Protein AF-A0A9N8RZZ1-F1 (afdb_monomer_lite)

Foldseek 3Di:
DDDDDDDDDCCVVVVVVVVVVVVVPDDAFDKDFFAADPVRHGDKDWDQWPVGIDIDTDHRWMWTQDPVRDTDIDRDDPCVCCVVCVVVVVPDDDDDDDDDDDDDD

Secondary structure (DSSP, 8-state):
--------GGGTTHHHHHHHHHHT--PPPEEEE-PPPTTS----EEEEETTEEEEE-STTEEEEE-TTSPEEEEE--HHHHHHHHHHHHHTPPPPP---------

pLDDT: mean 80.58, std 17.15, range [16.81, 94.81]

Structure (mmCIF, N/CA/C/O backbone):
data_AF-A0A9N8RZZ1-F1
#
_entry.id   AF-A0A9N8RZZ1-F1
#
loop_
_atom_site.group_PDB
_atom_site.id
_atom_site.type_symbol
_atom_site.label_atom_id
_atom_site.label_alt_id
_atom_site.label_comp_id
_atom_site.label_asym_id
_atom_site.label_entity_id
_atom_site.label_seq_id
_atom_site.pdbx_PDB_ins_code
_atom_site.Cartn_x
_atom_site.Cartn_y
_atom_site.Cartn_z
_atom_site.occupancy
_atom_site.B_iso_or_equiv
_atom_site.auth_seq_id
_atom_site.auth_comp_id
_atom_site.auth_asym_id
_atom_site.auth_atom_id
_atom_site.pdbx_PDB_model_num
ATOM 1 N N . MET A 1 1 ? 8.387 14.611 23.010 1.00 49.25 1 MET A N 1
ATOM 2 C CA . MET A 1 1 ? 9.005 15.816 23.620 1.00 49.25 1 MET A CA 1
ATOM 3 C C . MET A 1 1 ? 7.933 16.914 23.701 1.00 49.25 1 MET A C 1
ATOM 5 O O . MET A 1 1 ? 6.767 16.555 23.763 1.00 49.25 1 MET A O 1
ATOM 9 N N . LYS A 1 2 ? 8.321 18.201 23.700 1.00 32.97 2 LYS A N 1
ATOM 10 C CA . LYS A 1 2 ? 7.502 19.435 23.531 1.00 32.97 2 LYS A CA 1
ATOM 11 C C . LYS A 1 2 ? 6.658 19.398 22.220 1.00 32.97 2 LYS A C 1
ATOM 13 O O . LYS A 1 2 ? 6.902 18.498 21.422 1.00 32.97 2 LYS A O 1
ATOM 18 N N . ALA A 1 3 ? 5.728 20.309 21.870 1.00 16.81 3 ALA A N 1
ATOM 19 C CA . ALA A 1 3 ? 5.328 21.663 22.349 1.00 16.81 3 ALA A CA 1
ATOM 20 C C . ALA A 1 3 ? 3.759 21.820 22.309 1.00 16.81 3 ALA A C 1
ATOM 22 O O . ALA A 1 3 ? 3.117 20.808 22.553 1.00 16.81 3 ALA A O 1
ATOM 23 N N . ALA A 1 4 ? 3.012 22.928 22.077 1.00 18.61 4 ALA A N 1
ATOM 24 C CA . ALA A 1 4 ? 3.216 24.341 21.656 1.00 18.61 4 ALA A CA 1
ATOM 25 C C . ALA A 1 4 ? 1.991 25.251 22.038 1.00 18.61 4 ALA A C 1
ATOM 27 O O . ALA A 1 4 ? 1.050 24.770 22.661 1.00 18.61 4 ALA A O 1
ATOM 28 N N . ILE A 1 5 ? 1.964 26.547 21.647 1.00 29.06 5 ILE A N 1
ATOM 29 C CA . ILE A 1 5 ? 0.779 27.461 21.696 1.00 29.06 5 ILE A CA 1
ATOM 30 C C . ILE A 1 5 ? 0.832 28.528 20.557 1.00 29.06 5 ILE A C 1
ATOM 32 O O . ILE A 1 5 ? 1.822 28.598 19.839 1.00 29.06 5 ILE A O 1
ATOM 36 N N . ARG A 1 6 ? -0.172 29.434 20.531 1.00 48.12 6 ARG A N 1
ATOM 37 C CA . ARG A 1 6 ? -0.351 30.756 19.855 1.00 48.12 6 ARG A CA 1
ATOM 38 C C . ARG A 1 6 ? -1.264 30.835 18.612 1.00 48.12 6 ARG A C 1
ATOM 40 O O . ARG A 1 6 ? -0.982 30.176 17.630 1.00 48.12 6 ARG A O 1
ATOM 47 N N . ARG A 1 7 ? -2.267 31.749 18.544 1.00 49.84 7 ARG A N 1
ATOM 48 C CA . ARG A 1 7 ? -3.105 32.481 19.562 1.00 49.84 7 ARG A CA 1
ATOM 49 C C . ARG A 1 7 ? -3.964 33.592 18.903 1.00 49.84 7 ARG A C 1
ATOM 51 O O . ARG A 1 7 ? -3.408 34.351 18.123 1.00 49.84 7 ARG A O 1
ATOM 58 N N . HIS A 1 8 ? -5.172 33.812 19.452 1.00 56.41 8 HIS A N 1
ATOM 59 C CA . HIS A 1 8 ? -6.031 35.029 19.474 1.00 56.41 8 HIS A CA 1
ATOM 60 C C . HIS A 1 8 ? -6.495 35.705 18.154 1.00 56.41 8 HIS A C 1
ATOM 62 O O . HIS A 1 8 ? -5.710 35.997 17.261 1.00 56.41 8 HIS A O 1
ATOM 68 N N . GLY A 1 9 ? -7.768 36.134 18.110 1.00 46.28 9 GLY A N 1
ATOM 69 C CA . GLY A 1 9 ? -8.287 37.169 17.189 1.00 46.28 9 GLY A CA 1
ATOM 70 C C . GLY A 1 9 ? -8.222 36.818 15.695 1.00 46.28 9 GLY A C 1
ATOM 71 O O . GLY A 1 9 ? -8.807 35.829 15.256 1.00 46.28 9 GLY A O 1
ATOM 72 N N . LEU A 1 10 ? -7.461 37.595 14.916 1.00 38.94 10 LEU A N 1
ATOM 73 C CA . LEU A 1 10 ? -7.089 37.300 13.520 1.00 38.94 10 LEU A CA 1
ATOM 74 C C . LEU A 1 10 ? -6.170 36.058 13.396 1.00 38.94 10 LEU A C 1
ATOM 76 O O . LEU A 1 10 ? -5.767 35.687 12.309 1.00 38.94 10 LEU A O 1
ATOM 80 N N . ALA A 1 11 ? -5.892 35.373 14.505 1.00 56.03 11 ALA A N 1
ATOM 81 C CA . ALA A 1 11 ? -5.425 33.995 14.609 1.00 56.03 11 ALA A CA 1
ATOM 82 C C . ALA A 1 11 ? -6.240 33.249 15.701 1.00 56.03 11 ALA A C 1
ATOM 84 O O . ALA A 1 11 ? -5.710 32.621 16.616 1.00 56.03 11 ALA A O 1
ATOM 85 N N . SER A 1 12 ? -7.571 33.363 15.609 1.00 56.84 12 SER A N 1
ATOM 86 C CA . SER A 1 12 ? -8.598 32.531 16.269 1.00 56.84 12 SER A CA 1
ATOM 87 C C . SER A 1 12 ? -9.868 32.415 15.418 1.00 56.84 12 SER A C 1
ATOM 89 O O . SER A 1 12 ? -10.539 31.400 15.499 1.00 56.84 12 SER A O 1
ATOM 91 N N . GLY A 1 13 ? -10.150 33.400 14.555 1.00 56.94 13 GLY A N 1
ATOM 92 C CA . GLY A 1 13 ? -10.910 33.214 13.314 1.00 56.94 13 GLY A CA 1
ATOM 93 C C . GLY A 1 13 ? -9.990 32.666 12.222 1.00 56.94 13 GLY A C 1
ATOM 94 O O . GLY A 1 13 ? -10.195 31.554 11.749 1.00 56.94 13 GLY A O 1
ATOM 95 N N . ALA A 1 14 ? -8.857 33.328 11.948 1.00 60.59 14 ALA A N 1
ATOM 96 C CA . ALA A 1 14 ? -7.816 32.728 11.103 1.00 60.59 14 ALA A CA 1
ATOM 97 C C . ALA A 1 14 ? -6.974 31.650 11.818 1.00 60.59 14 ALA A C 1
ATOM 99 O O . ALA A 1 14 ? -6.140 31.021 11.182 1.00 60.59 14 ALA A O 1
ATOM 100 N N . ALA A 1 15 ? -7.235 31.358 13.103 1.00 64.19 15 ALA A N 1
ATOM 101 C CA . ALA A 1 15 ? -6.883 30.062 13.699 1.00 64.19 15 ALA A CA 1
ATOM 102 C C . ALA A 1 15 ? -8.078 29.153 13.996 1.00 64.19 15 ALA A C 1
ATOM 104 O O . ALA A 1 15 ? -7.856 28.045 14.452 1.00 64.19 15 ALA A O 1
ATOM 105 N N . PHE A 1 16 ? -9.306 29.531 13.634 1.00 72.31 16 PHE A N 1
ATOM 106 C CA . PHE A 1 16 ? -10.287 28.522 13.245 1.00 72.31 16 PHE A CA 1
ATOM 107 C C . PHE A 1 16 ? -9.868 27.983 11.875 1.00 72.31 16 PHE A C 1
ATOM 109 O O . PHE A 1 16 ? -9.682 26.785 11.729 1.00 72.31 16 PHE A O 1
ATOM 116 N N . ALA A 1 17 ? -9.530 28.876 10.932 1.00 73.94 17 ALA A N 1
ATOM 117 C CA . ALA A 1 17 ? -8.872 28.510 9.680 1.00 73.94 17 ALA A CA 1
ATOM 118 C C . ALA A 1 17 ? -7.561 27.739 9.919 1.00 73.94 17 ALA A C 1
ATOM 120 O O . ALA A 1 17 ? -7.425 26.646 9.393 1.00 73.94 17 ALA A O 1
ATOM 121 N N . ALA A 1 18 ? -6.622 28.220 10.748 1.00 73.75 18 ALA A N 1
ATOM 122 C CA . ALA A 1 18 ? -5.403 27.451 11.035 1.00 73.75 18 ALA A CA 1
ATOM 123 C C . ALA A 1 18 ? -5.670 26.131 11.784 1.00 73.75 18 ALA A C 1
ATOM 125 O O . ALA A 1 18 ? -4.988 25.161 11.486 1.00 73.75 18 ALA A O 1
ATOM 126 N N . LEU A 1 19 ? -6.659 26.028 12.685 1.00 70.94 19 LEU A N 1
ATOM 127 C CA . LEU A 1 19 ? -7.051 24.729 13.261 1.00 70.94 19 LEU A CA 1
ATOM 128 C C . LEU A 1 19 ? -7.647 23.788 12.201 1.00 70.94 19 LEU A C 1
ATOM 130 O O . LEU A 1 19 ? -7.353 22.599 12.232 1.00 70.94 19 LEU A O 1
ATOM 134 N N . VAL A 1 20 ? -8.409 24.306 11.234 1.00 73.75 20 VAL A N 1
ATOM 135 C CA . VAL A 1 20 ? -8.926 23.547 10.080 1.00 73.75 20 VAL A CA 1
ATOM 136 C C . VAL A 1 20 ? -7.791 23.120 9.136 1.00 73.75 20 VAL A C 1
ATOM 138 O O . VAL A 1 20 ? -7.753 21.966 8.721 1.00 73.75 20 VAL A O 1
ATOM 141 N N . PHE A 1 21 ? -6.813 23.989 8.861 1.00 71.44 21 PHE A N 1
ATOM 142 C CA . PHE A 1 21 ? -5.608 23.638 8.101 1.00 71.44 21 PHE A CA 1
ATOM 143 C C . PHE A 1 21 ? -4.734 22.611 8.844 1.00 71.44 21 PHE A C 1
ATOM 145 O O . PHE A 1 21 ? -4.216 21.696 8.210 1.00 71.44 21 PHE A O 1
ATOM 152 N N . LEU A 1 22 ? -4.617 22.692 10.177 1.00 66.75 22 LEU A N 1
ATOM 153 C CA . LEU A 1 22 ? -3.938 21.676 10.996 1.00 66.75 22 LEU A CA 1
ATOM 154 C C . LEU A 1 22 ? -4.711 20.346 11.033 1.00 66.75 22 LEU A C 1
ATOM 156 O O . LEU A 1 22 ? -4.091 19.284 11.008 1.00 66.75 22 LEU A O 1
ATOM 160 N N . ALA A 1 23 ? -6.047 20.381 11.036 1.00 66.56 23 ALA A N 1
ATOM 161 C CA . ALA A 1 23 ? -6.894 19.189 10.939 1.00 66.56 23 ALA A CA 1
ATOM 162 C C . ALA A 1 23 ? -6.776 18.473 9.577 1.00 66.56 23 ALA A C 1
ATOM 164 O O . ALA A 1 23 ? -7.123 17.296 9.473 1.00 66.56 23 ALA A O 1
ATOM 165 N N . GLY A 1 24 ? -6.229 19.144 8.555 1.00 65.25 24 GLY A N 1
ATOM 166 C CA . GLY A 1 24 ? -5.892 18.548 7.260 1.00 65.25 24 GLY A CA 1
ATOM 167 C C . GLY A 1 24 ? -4.820 17.452 7.328 1.00 65.25 24 GLY A C 1
ATOM 168 O O . GLY A 1 24 ? -4.781 16.596 6.446 1.00 65.25 24 GLY A O 1
ATOM 169 N N . CYS A 1 25 ? -4.000 17.400 8.387 1.00 67.56 25 CYS A N 1
ATOM 170 C CA . CYS A 1 25 ? -2.986 16.356 8.605 1.00 67.56 25 CYS A CA 1
ATOM 171 C C . CYS A 1 25 ? -3.583 15.017 9.086 1.00 67.56 25 CYS A C 1
ATOM 173 O O . CYS A 1 25 ? -3.129 14.407 10.055 1.00 67.56 25 CYS A O 1
ATOM 175 N N . SER A 1 26 ? -4.606 14.537 8.383 1.00 66.88 26 SER A N 1
ATOM 176 C CA . SER A 1 26 ? -5.124 13.180 8.503 1.00 66.88 26 SER A CA 1
ATOM 177 C C . SER A 1 26 ? -4.361 12.258 7.552 1.00 66.88 26 SER A C 1
ATOM 179 O O . SER A 1 26 ? -4.755 12.126 6.393 1.00 66.88 26 SER A O 1
ATOM 181 N N . THR A 1 27 ? -3.336 11.557 8.046 1.00 71.56 27 THR A N 1
ATOM 182 C CA . THR A 1 27 ? -2.753 10.414 7.321 1.00 71.56 27 THR A CA 1
ATOM 183 C C . THR A 1 27 ? -3.881 9.458 6.900 1.00 71.56 27 THR A C 1
ATOM 185 O O . THR A 1 27 ? -4.707 9.104 7.754 1.00 71.56 27 THR A O 1
ATOM 188 N N . PRO A 1 28 ? -3.983 9.073 5.614 1.00 73.56 28 PRO A N 1
ATOM 189 C CA . PRO A 1 28 ? -4.904 8.025 5.183 1.00 73.56 28 PRO A CA 1
ATOM 190 C C . PRO A 1 28 ? -4.630 6.704 5.925 1.00 73.56 28 PRO A C 1
ATOM 192 O O . PRO A 1 28 ? -3.508 6.504 6.388 1.00 73.56 28 PRO A O 1
ATOM 195 N N . PRO A 1 29 ? -5.618 5.801 6.056 1.00 81.56 29 PRO A N 1
ATOM 196 C CA . PRO A 1 29 ? -5.333 4.419 6.439 1.00 81.56 29 PRO A CA 1
ATOM 197 C C . PRO A 1 29 ? -4.444 3.757 5.375 1.00 81.56 29 PRO A C 1
ATOM 199 O O . PRO A 1 29 ? -4.615 4.018 4.179 1.00 81.56 29 PRO A O 1
ATOM 202 N N . ASP A 1 30 ? -3.515 2.899 5.795 1.00 88.31 30 ASP A N 1
ATOM 203 C CA . ASP A 1 30 ? -2.657 2.175 4.856 1.00 88.31 30 ASP A CA 1
ATOM 204 C C . ASP A 1 30 ? -3.476 1.094 4.145 1.00 88.31 30 ASP A C 1
ATOM 206 O O . ASP A 1 30 ? -4.122 0.270 4.793 1.00 88.31 30 ASP A O 1
ATOM 210 N N . ARG A 1 31 ? -3.436 1.072 2.808 1.00 90.94 31 ARG A N 1
ATOM 211 C CA . ARG A 1 31 ? -4.087 0.041 1.988 1.00 90.94 31 ARG A CA 1
ATOM 212 C C . ARG A 1 31 ? -3.050 -0.770 1.223 1.00 90.94 31 ARG A C 1
ATOM 214 O O . ARG A 1 31 ? -2.328 -0.233 0.385 1.00 90.94 31 ARG A O 1
ATOM 221 N N . ILE A 1 32 ? -3.026 -2.075 1.471 1.00 93.38 32 ILE A N 1
ATOM 222 C CA . ILE A 1 32 ? -2.127 -3.038 0.836 1.00 93.38 32 ILE A CA 1
ATOM 223 C C . ILE A 1 32 ? -2.963 -3.951 -0.063 1.00 93.38 32 ILE A C 1
ATOM 225 O O . ILE A 1 32 ? -3.840 -4.648 0.434 1.00 93.38 32 ILE A O 1
ATOM 229 N N . ILE A 1 33 ? -2.689 -3.978 -1.371 1.00 94.12 33 ILE A N 1
ATOM 230 C CA . ILE A 1 33 ? -3.400 -4.822 -2.349 1.00 94.12 33 ILE A CA 1
ATOM 231 C C . ILE A 1 33 ? -2.419 -5.839 -2.937 1.00 94.12 33 ILE A C 1
ATOM 233 O O . ILE A 1 33 ? -1.414 -5.453 -3.538 1.00 94.12 33 ILE A O 1
ATOM 237 N N . LEU A 1 34 ? -2.707 -7.137 -2.800 1.00 94.69 34 LEU A N 1
ATOM 238 C CA . LEU A 1 34 ? -1.859 -8.191 -3.361 1.00 94.69 34 LEU A CA 1
ATOM 239 C C . LEU A 1 34 ? -2.160 -8.406 -4.850 1.00 94.69 34 LEU A C 1
ATOM 241 O O . LEU A 1 34 ? -3.112 -9.089 -5.225 1.00 94.69 34 LEU A O 1
ATOM 245 N N . LEU A 1 35 ? -1.321 -7.837 -5.711 1.00 93.56 35 LEU A N 1
ATOM 246 C CA . LEU A 1 35 ? -1.375 -8.061 -7.156 1.00 93.56 35 LEU A CA 1
ATOM 247 C C 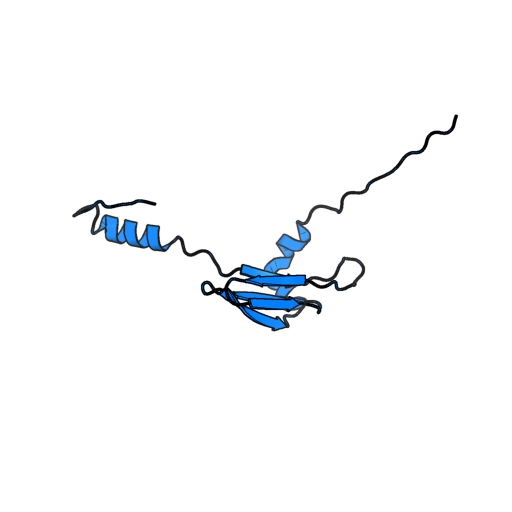. LEU A 1 35 ? -0.622 -9.348 -7.542 1.00 93.56 35 LEU A C 1
ATOM 249 O O . LEU A 1 35 ? 0.404 -9.644 -6.924 1.00 93.56 35 LEU A O 1
ATOM 253 N N . PRO A 1 36 ? -1.070 -10.088 -8.573 1.00 91.56 36 PRO A N 1
ATOM 254 C CA . PRO A 1 36 ? -0.253 -11.135 -9.178 1.00 91.56 36 PRO A CA 1
ATOM 255 C C . PRO A 1 36 ? 0.997 -10.550 -9.864 1.00 91.56 36 PRO A C 1
ATOM 257 O O . PRO A 1 36 ? 1.044 -9.362 -10.212 1.00 91.56 36 PRO A O 1
ATOM 260 N N . ASP A 1 37 ? 2.011 -11.390 -10.083 1.00 87.00 37 ASP A N 1
ATOM 261 C CA . ASP A 1 37 ? 3.124 -11.063 -10.979 1.00 87.00 37 ASP A CA 1
ATOM 262 C C . ASP A 1 37 ? 2.657 -11.048 -12.463 1.00 87.00 37 ASP A C 1
ATOM 264 O O . ASP A 1 37 ? 1.560 -11.525 -12.771 1.00 87.00 37 ASP A O 1
ATOM 268 N N . PRO A 1 38 ? 3.431 -10.474 -13.409 1.00 80.25 38 PRO A N 1
ATOM 269 C CA . PRO A 1 38 ? 3.108 -10.518 -14.843 1.00 80.25 38 PRO A CA 1
ATOM 270 C C . PRO A 1 38 ? 2.955 -11.938 -15.405 1.00 80.25 38 PRO A C 1
ATOM 272 O O . PRO A 1 38 ? 2.358 -12.128 -16.460 1.00 80.25 38 PRO A O 1
ATOM 275 N N . GLU A 1 39 ? 3.492 -12.928 -14.696 1.00 84.38 39 GLU A N 1
ATOM 276 C CA . GLU A 1 39 ? 3.434 -14.347 -15.013 1.00 84.38 39 GLU A CA 1
ATOM 277 C C . GLU A 1 39 ? 2.199 -15.047 -14.378 1.00 84.38 39 GLU A C 1
ATOM 279 O O . GLU A 1 39 ? 2.074 -16.270 -14.456 1.00 84.38 39 GLU A O 1
ATOM 284 N N . GLY A 1 40 ? 1.285 -14.285 -13.756 1.00 83.12 40 GLY A N 1
ATOM 285 C CA . GLY A 1 40 ? 0.015 -14.738 -13.172 1.00 83.12 40 GLY A CA 1
ATOM 286 C C . GLY A 1 40 ? 0.099 -15.346 -11.765 1.00 83.12 40 GLY A C 1
ATOM 287 O O . GLY A 1 40 ? -0.924 -15.760 -11.215 1.00 83.12 40 GLY A O 1
ATOM 288 N N . LYS A 1 41 ? 1.288 -15.411 -11.160 1.00 89.69 41 LYS A N 1
ATOM 289 C CA . LYS A 1 41 ? 1.527 -16.061 -9.863 1.00 89.69 41 LYS A CA 1
ATOM 290 C C . LYS A 1 41 ? 1.205 -15.118 -8.709 1.00 89.69 41 LYS A C 1
ATOM 292 O O . LYS A 1 41 ? 1.385 -13.905 -8.798 1.00 89.69 41 LYS A O 1
ATOM 297 N N . VAL A 1 42 ? 0.777 -15.693 -7.589 1.00 91.81 42 VAL A N 1
ATOM 298 C CA . VAL A 1 42 ? 0.398 -14.963 -6.374 1.00 91.81 42 VAL A CA 1
ATOM 299 C C . VAL A 1 42 ? 1.385 -15.304 -5.264 1.00 91.81 42 VAL A C 1
ATOM 301 O O . VAL A 1 42 ? 1.613 -16.475 -4.973 1.00 91.81 42 VAL A O 1
ATOM 304 N N . GLY A 1 43 ? 1.993 -14.278 -4.667 1.00 90.56 43 GLY A N 1
ATOM 305 C CA . GLY A 1 43 ? 2.867 -14.432 -3.502 1.00 90.56 43 GLY A CA 1
ATOM 306 C C . GLY A 1 43 ? 2.094 -14.486 -2.180 1.00 90.56 43 GLY A C 1
ATOM 307 O O . GLY A 1 43 ? 0.873 -14.611 -2.150 1.00 90.56 43 GLY A O 1
ATOM 308 N N . LYS A 1 44 ? 2.813 -14.316 -1.069 1.00 93.12 44 LYS A N 1
ATOM 309 C CA . LYS A 1 44 ? 2.229 -14.042 0.249 1.00 93.12 44 LYS A CA 1
ATOM 310 C C . LYS A 1 44 ? 2.804 -12.736 0.792 1.00 93.12 44 LYS A C 1
ATOM 312 O O . LYS A 1 44 ? 4.015 -12.533 0.755 1.00 93.12 44 LYS A O 1
ATOM 317 N N . VAL A 1 45 ? 1.936 -11.891 1.335 1.00 93.00 45 VAL A N 1
ATOM 318 C CA . VAL A 1 45 ? 2.278 -10.690 2.105 1.00 93.00 45 VAL A CA 1
ATOM 319 C C . VAL A 1 45 ? 1.830 -10.905 3.547 1.00 93.00 45 VAL A C 1
ATOM 321 O O . VAL A 1 45 ? 0.763 -11.464 3.801 1.00 93.00 45 VAL A O 1
ATOM 324 N N . ILE A 1 46 ? 2.649 -10.465 4.496 1.00 93.81 46 ILE A N 1
ATOM 325 C CA . ILE A 1 46 ? 2.298 -10.408 5.914 1.00 93.81 46 ILE A CA 1
ATOM 326 C C . ILE A 1 46 ? 2.233 -8.931 6.293 1.00 93.81 46 ILE A C 1
ATOM 328 O O . ILE A 1 46 ? 3.199 -8.197 6.093 1.00 93.81 46 ILE A O 1
ATOM 332 N N . VAL A 1 47 ? 1.080 -8.492 6.791 1.00 92.75 47 VAL A N 1
ATOM 333 C CA . VAL A 1 47 ? 0.854 -7.125 7.263 1.00 92.75 47 VAL A CA 1
ATOM 334 C C . VAL A 1 47 ? 0.907 -7.156 8.784 1.00 92.75 47 VAL A C 1
ATOM 336 O O . VAL A 1 47 ? 0.025 -7.727 9.422 1.00 92.75 47 VAL A O 1
ATOM 339 N N . HIS A 1 48 ? 1.945 -6.558 9.363 1.00 92.69 48 HIS A N 1
ATOM 340 C CA . HIS A 1 48 ? 2.053 -6.350 10.806 1.00 92.69 48 HIS A CA 1
ATOM 341 C C . HIS A 1 48 ? 1.539 -4.951 11.166 1.00 92.69 48 HIS A C 1
ATOM 343 O O . HIS A 1 48 ? 1.730 -3.996 10.414 1.00 92.69 48 HIS A O 1
ATOM 349 N N . SER A 1 49 ? 0.904 -4.824 12.327 1.00 89.06 49 SER A N 1
ATOM 350 C CA . SER A 1 49 ? 0.296 -3.585 12.821 1.00 89.06 49 SER A CA 1
ATOM 351 C C . SER A 1 49 ? 0.463 -3.454 14.337 1.00 89.06 49 SER A C 1
ATOM 353 O O . SER A 1 49 ? 0.906 -4.386 15.007 1.00 89.06 49 SER A O 1
ATOM 355 N N . ALA A 1 50 ? 0.036 -2.322 14.904 1.00 85.19 50 ALA A N 1
ATOM 356 C CA . ALA A 1 50 ? 0.029 -2.120 16.353 1.00 85.19 50 ALA A CA 1
ATOM 357 C C . ALA A 1 50 ? -0.941 -3.046 17.125 1.00 85.19 50 ALA A C 1
ATOM 359 O O . ALA A 1 50 ? -0.781 -3.186 18.335 1.00 85.19 50 ALA A O 1
ATOM 360 N N . THR A 1 51 ? -1.930 -3.676 16.469 1.00 83.75 51 THR A N 1
ATOM 361 C CA . THR A 1 51 ? -2.910 -4.562 17.137 1.00 83.75 51 THR A CA 1
ATOM 362 C C . THR A 1 51 ? -2.741 -6.044 16.805 1.00 83.75 51 THR A C 1
ATOM 364 O O . THR A 1 51 ? -3.421 -6.873 17.403 1.00 83.75 51 THR A O 1
ATOM 367 N N . GLY A 1 52 ? -1.891 -6.397 15.837 1.00 87.50 52 GLY A N 1
ATOM 368 C CA . GLY A 1 52 ? -1.703 -7.782 15.403 1.00 87.50 52 GLY A CA 1
ATOM 369 C C . GLY A 1 52 ? -1.153 -7.933 13.985 1.00 87.50 52 GLY A C 1
ATOM 370 O O . GLY A 1 52 ? -0.659 -6.984 13.374 1.00 87.50 52 GLY A O 1
ATOM 371 N N . GLU A 1 53 ? -1.253 -9.148 13.460 1.00 92.00 53 GLU A N 1
ATOM 372 C CA . GLU A 1 53 ? -0.732 -9.556 12.155 1.00 92.00 53 GLU A CA 1
ATOM 373 C C . GLU A 1 53 ? -1.855 -10.138 11.287 1.00 92.00 53 GLU A C 1
ATOM 375 O O . GLU A 1 53 ? -2.725 -10.851 11.788 1.00 92.00 53 GLU A O 1
ATOM 380 N N . GLN A 1 54 ? -1.821 -9.869 9.981 1.00 92.00 54 GLN A N 1
ATOM 381 C CA . GLN A 1 54 ? -2.722 -10.474 9.002 1.00 92.00 54 GLN A CA 1
ATOM 382 C C . GLN A 1 54 ? -1.943 -10.966 7.775 1.00 92.00 54 GLN A C 1
ATOM 384 O O . GLN A 1 54 ? -1.144 -10.239 7.186 1.00 92.00 54 GLN A O 1
ATOM 389 N N . THR A 1 55 ? -2.203 -12.204 7.351 1.00 94.00 55 THR A N 1
ATOM 390 C CA . THR A 1 55 ? -1.637 -12.779 6.120 1.00 94.00 55 THR A CA 1
ATOM 391 C C . THR A 1 55 ? -2.564 -12.505 4.938 1.00 94.00 55 THR A C 1
ATOM 393 O O . THR A 1 55 ? -3.764 -12.778 5.014 1.00 94.00 55 THR A O 1
A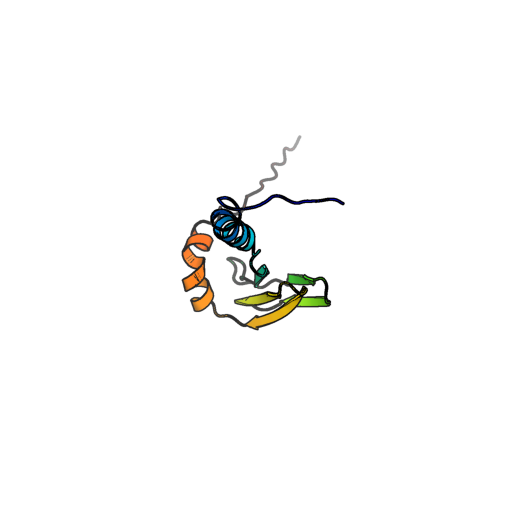TOM 396 N N . ILE A 1 56 ? -2.010 -12.052 3.812 1.00 93.88 56 ILE A N 1
ATOM 397 C CA . ILE A 1 56 ? -2.691 -11.977 2.515 1.00 93.88 56 ILE A CA 1
ATOM 398 C C . ILE A 1 56 ? -1.951 -12.834 1.482 1.00 93.88 56 ILE A C 1
ATOM 400 O O . ILE A 1 56 ? -0.732 -12.798 1.361 1.00 93.88 56 ILE A O 1
ATOM 404 N N . ASP A 1 57 ? -2.729 -13.649 0.782 1.00 93.38 57 ASP A N 1
ATOM 405 C CA . ASP A 1 57 ? -2.318 -14.894 0.126 1.00 93.38 57 ASP A CA 1
ATOM 406 C C . ASP A 1 57 ? -3.109 -15.171 -1.172 1.00 93.38 57 ASP A C 1
ATOM 408 O O . ASP A 1 57 ? -3.017 -16.249 -1.752 1.00 93.38 57 ASP A O 1
ATOM 412 N N . LYS A 1 58 ? -3.933 -14.211 -1.614 1.00 92.12 58 LYS A N 1
ATOM 413 C CA . LYS A 1 58 ? -4.845 -14.328 -2.763 1.00 92.12 58 LYS A CA 1
ATOM 414 C C . LYS A 1 58 ? -4.743 -13.092 -3.655 1.00 92.12 58 LYS A C 1
ATOM 416 O O . LYS A 1 58 ? -4.585 -11.983 -3.149 1.00 92.12 58 LYS A O 1
ATOM 421 N N . ALA A 1 59 ? -4.867 -13.279 -4.970 1.00 91.94 59 ALA A N 1
ATOM 422 C CA . ALA A 1 59 ? -4.881 -12.172 -5.924 1.00 91.94 59 ALA A CA 1
ATOM 423 C C . ALA A 1 59 ? -6.026 -11.196 -5.615 1.00 91.94 59 ALA A C 1
ATOM 425 O O . ALA A 1 59 ? -7.144 -11.619 -5.321 1.00 91.94 59 ALA A O 1
ATOM 426 N N . TYR A 1 60 ? -5.731 -9.900 -5.701 1.00 93.38 60 TYR A N 1
ATOM 427 C CA . TYR A 1 60 ? -6.647 -8.781 -5.451 1.00 93.38 60 TYR A CA 1
ATOM 428 C C . TYR A 1 60 ? -7.259 -8.747 -4.042 1.00 93.38 60 TYR A C 1
ATOM 430 O O . TYR A 1 60 ? -8.178 -7.972 -3.794 1.00 93.38 60 TYR A O 1
ATOM 438 N N . ALA A 1 61 ? -6.738 -9.532 -3.093 1.00 93.50 61 ALA A N 1
ATOM 439 C CA . ALA A 1 61 ? -7.077 -9.364 -1.688 1.00 93.50 61 ALA A CA 1
ATOM 440 C C . ALA A 1 61 ? -6.383 -8.121 -1.107 1.00 93.50 61 ALA A C 1
ATOM 442 O O . ALA A 1 61 ? -5.229 -7.819 -1.429 1.00 93.50 61 ALA A O 1
ATOM 443 N N . GLU A 1 62 ? -7.116 -7.407 -0.259 1.00 92.38 62 GLU A N 1
ATOM 444 C CA . GLU A 1 62 ? -6.766 -6.100 0.289 1.00 92.38 62 GLU A CA 1
ATOM 445 C C . GLU A 1 62 ? -6.683 -6.171 1.821 1.00 92.38 62 GLU A C 1
ATOM 447 O O . GLU A 1 62 ? -7.513 -6.821 2.460 1.00 92.38 62 GLU A O 1
ATOM 452 N N . ALA A 1 63 ? -5.688 -5.504 2.407 1.00 93.62 63 ALA A N 1
ATOM 453 C CA . ALA A 1 63 ? -5.649 -5.152 3.823 1.00 93.62 63 ALA A CA 1
ATOM 454 C C . ALA A 1 63 ? -5.804 -3.638 3.948 1.00 93.62 63 ALA A C 1
ATOM 456 O O . ALA A 1 63 ? -4.965 -2.898 3.431 1.00 93.62 63 ALA A O 1
ATOM 457 N N . ASP A 1 64 ? -6.831 -3.193 4.664 1.00 92.19 64 ASP A N 1
ATOM 458 C CA . ASP A 1 64 ? -6.945 -1.821 5.155 1.00 92.19 64 ASP A CA 1
ATOM 459 C C . ASP A 1 64 ? -6.495 -1.784 6.620 1.00 92.19 64 ASP A C 1
ATOM 461 O O . ASP A 1 64 ? -7.098 -2.424 7.484 1.00 92.19 64 ASP A O 1
ATOM 465 N N . VAL A 1 65 ? -5.433 -1.034 6.913 1.00 90.69 65 VAL A N 1
ATOM 466 C CA . VAL A 1 65 ? -4.955 -0.796 8.279 1.00 90.69 65 VAL A CA 1
ATOM 467 C C . VAL A 1 65 ? -5.533 0.526 8.767 1.00 90.69 65 VAL A C 1
ATOM 469 O O . VAL A 1 65 ? -5.164 1.614 8.318 1.00 90.69 65 VAL A O 1
ATOM 472 N N . THR A 1 66 ? -6.475 0.439 9.699 1.00 87.06 66 THR A N 1
ATOM 473 C CA . THR A 1 66 ? -7.092 1.615 10.320 1.00 87.06 66 THR A CA 1
ATOM 474 C C . THR A 1 66 ? -6.076 2.400 11.157 1.00 87.06 66 THR A C 1
ATOM 476 O O . THR A 1 66 ? -5.085 1.857 11.641 1.00 87.06 66 THR A O 1
ATOM 479 N N . LYS A 1 67 ? -6.362 3.679 11.441 1.00 81.31 67 LYS A N 1
ATOM 480 C CA . LYS A 1 67 ? -5.521 4.525 12.318 1.00 81.31 67 LYS A CA 1
ATOM 481 C C . LYS A 1 67 ? -5.316 3.970 13.737 1.00 81.31 67 LYS A C 1
ATOM 483 O O . LYS A 1 67 ? -4.377 4.377 14.409 1.00 81.31 67 LYS A O 1
ATOM 488 N N . GLY A 1 68 ? -6.198 3.080 14.202 1.00 80.75 68 GLY A N 1
ATOM 489 C CA . GLY A 1 68 ? -6.055 2.373 15.481 1.00 80.75 68 GLY A CA 1
ATOM 490 C C . GLY A 1 68 ? -5.165 1.128 15.409 1.00 80.75 68 GLY A C 1
ATOM 491 O O . GLY A 1 68 ? -5.000 0.453 16.417 1.00 80.75 68 GLY A O 1
ATOM 492 N N . GLY A 1 69 ? -4.627 0.796 14.233 1.00 81.81 69 GLY A N 1
ATOM 493 C CA . GLY A 1 69 ? -3.841 -0.407 13.968 1.00 81.81 69 GLY A CA 1
ATOM 494 C C . GLY A 1 69 ? -4.664 -1.646 13.608 1.00 81.81 69 GLY A C 1
ATOM 495 O O . GLY A 1 69 ? -4.078 -2.608 13.133 1.00 81.81 69 GLY A O 1
ATOM 496 N N . ALA A 1 70 ? -5.994 -1.640 13.758 1.00 86.81 70 ALA A N 1
ATOM 497 C CA . ALA A 1 70 ? -6.822 -2.782 13.367 1.00 86.81 70 ALA A CA 1
ATOM 498 C C . ALA A 1 70 ? -6.768 -3.001 11.845 1.00 86.81 70 ALA A C 1
ATOM 500 O O . ALA A 1 70 ? -6.963 -2.043 11.090 1.00 86.81 70 ALA A O 1
ATOM 501 N N . ILE A 1 71 ? -6.514 -4.246 11.423 1.00 90.12 71 ILE A N 1
ATOM 502 C CA . ILE A 1 71 ? -6.409 -4.659 10.016 1.00 90.12 71 ILE A CA 1
ATOM 503 C C . ILE A 1 71 ? -7.712 -5.334 9.574 1.00 90.12 71 ILE A C 1
ATOM 505 O O . ILE A 1 71 ? -8.080 -6.384 10.105 1.00 90.12 71 ILE A O 1
ATOM 509 N N . GLU A 1 72 ? -8.366 -4.788 8.554 1.00 90.06 72 GLU A N 1
ATOM 510 C CA . GLU A 1 72 ? -9.499 -5.415 7.869 1.00 90.06 72 GLU A CA 1
ATOM 511 C C . GLU A 1 72 ? -9.006 -6.123 6.595 1.00 90.06 72 GLU A C 1
ATOM 513 O O . GLU A 1 72 ? -8.298 -5.516 5.793 1.00 90.06 72 GLU A O 1
ATOM 518 N N . LYS A 1 73 ? -9.341 -7.412 6.408 1.00 89.75 73 LYS A N 1
ATOM 519 C CA . LYS A 1 73 ? -8.979 -8.192 5.206 1.00 89.75 73 LYS A CA 1
ATOM 520 C C . LYS A 1 73 ? -10.201 -8.389 4.313 1.00 89.75 73 LYS A C 1
ATOM 522 O O . LYS A 1 73 ? -11.096 -9.160 4.654 1.00 89.75 73 LYS A O 1
ATOM 527 N N . THR A 1 74 ? -10.162 -7.779 3.137 1.00 88.44 74 THR A N 1
ATOM 528 C CA . THR A 1 74 ? -11.215 -7.833 2.115 1.00 88.44 74 THR A CA 1
ATOM 529 C C . THR A 1 74 ? -10.696 -8.535 0.857 1.00 88.44 74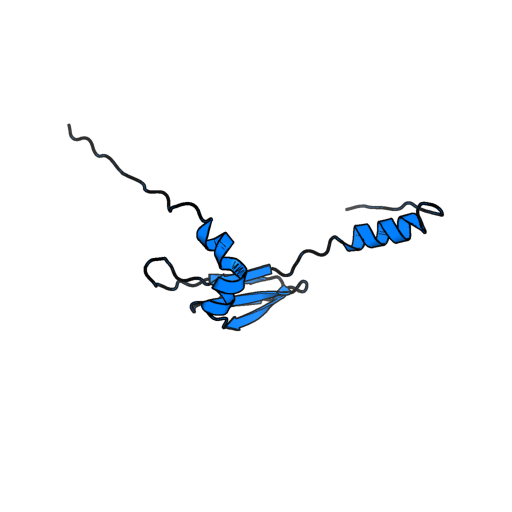 THR A C 1
ATOM 531 O O . THR A 1 74 ? -9.490 -8.628 0.633 1.00 88.44 74 THR A O 1
ATOM 534 N N . VAL A 1 75 ? -11.586 -9.075 0.022 1.00 85.25 75 VAL A N 1
ATOM 535 C CA . VAL A 1 75 ? -11.226 -9.606 -1.303 1.00 85.25 75 VAL A CA 1
ATOM 536 C C . VAL A 1 75 ? -11.803 -8.678 -2.365 1.00 85.25 75 VAL A C 1
ATOM 538 O O . VAL A 1 75 ? -13.015 -8.646 -2.567 1.00 85.25 75 VAL A O 1
ATOM 541 N N . GLY A 1 76 ? -10.932 -7.895 -3.001 1.00 85.38 76 GLY A N 1
ATOM 542 C CA . GLY A 1 76 ? -11.269 -7.051 -4.140 1.00 85.38 76 GLY A CA 1
ATOM 543 C C . GLY A 1 76 ? -11.332 -7.845 -5.447 1.00 85.38 76 GLY A C 1
ATOM 544 O O . GLY A 1 76 ? -11.228 -9.073 -5.475 1.00 85.38 76 GLY A O 1
ATOM 545 N N . SER A 1 77 ? -11.491 -7.131 -6.561 1.00 89.88 77 SER A N 1
ATOM 546 C CA . SER A 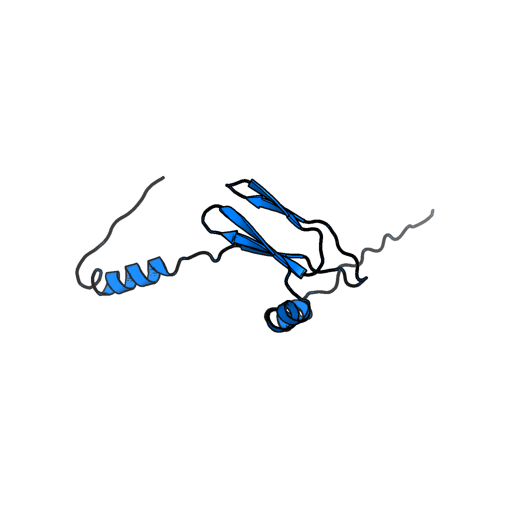1 77 ? -11.519 -7.724 -7.901 1.00 89.88 77 SER A CA 1
ATOM 547 C C .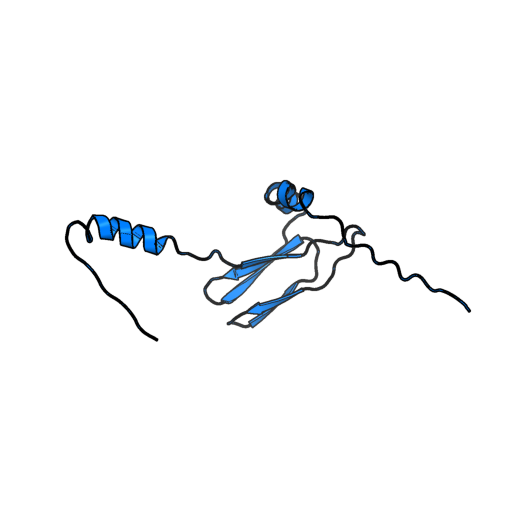 SER A 1 77 ? -10.551 -7.019 -8.849 1.00 89.88 77 SER A C 1
ATOM 549 O O . SER A 1 77 ? -10.249 -5.834 -8.679 1.00 89.88 77 SER A O 1
ATOM 551 N N . GLN A 1 78 ? -10.101 -7.728 -9.889 1.00 90.75 78 GLN A N 1
ATOM 552 C CA . GLN A 1 78 ? -9.220 -7.164 -10.914 1.00 90.75 78 GLN A CA 1
ATOM 553 C C . GLN A 1 78 ? -9.812 -5.904 -11.561 1.00 90.75 78 GLN A C 1
ATOM 555 O O . GLN A 1 78 ? -9.085 -4.938 -11.774 1.00 90.75 78 GLN A O 1
ATOM 560 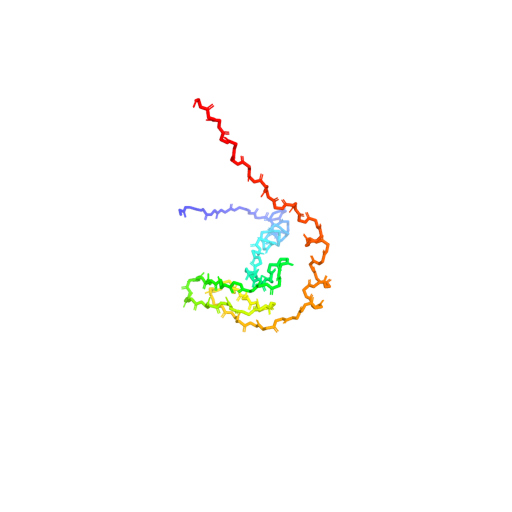N N . SER A 1 79 ? -11.118 -5.884 -11.845 1.00 92.69 79 SER A N 1
ATOM 561 C CA . SER A 1 79 ? -11.786 -4.728 -12.453 1.00 92.69 79 SER A CA 1
ATOM 562 C C . SER A 1 79 ? -11.878 -3.543 -11.491 1.00 92.69 79 SER A C 1
ATOM 564 O O . SER A 1 79 ? -11.622 -2.418 -11.912 1.00 92.69 79 SER A O 1
ATOM 566 N N . THR A 1 80 ? -12.146 -3.772 -10.199 1.00 91.44 80 THR A N 1
ATOM 567 C CA . THR A 1 80 ? -12.112 -2.718 -9.163 1.00 91.44 80 THR A CA 1
ATOM 568 C C . THR A 1 80 ? -10.723 -2.083 -9.058 1.00 91.44 80 THR A C 1
ATOM 570 O O . THR A 1 80 ? -10.595 -0.858 -9.048 1.00 91.44 80 THR A O 1
ATOM 573 N N . VAL A 1 81 ? -9.675 -2.910 -9.023 1.00 92.88 81 VAL A N 1
ATOM 574 C CA . VAL A 1 81 ? -8.283 -2.447 -8.926 1.00 92.88 81 VAL A CA 1
ATOM 575 C C . VAL A 1 81 ? -7.851 -1.724 -10.204 1.00 92.88 81 VAL A C 1
ATOM 577 O O . VAL A 1 81 ? -7.280 -0.639 -10.120 1.00 92.88 81 VAL A O 1
ATOM 580 N N . GLN A 1 82 ? -8.174 -2.260 -11.384 1.00 92.81 82 GLN A N 1
ATOM 581 C CA . GLN A 1 82 ? -7.842 -1.632 -12.666 1.00 92.81 82 GLN A CA 1
ATOM 582 C C . GLN A 1 82 ? -8.573 -0.295 -12.861 1.00 92.81 82 GLN A C 1
ATOM 584 O O . GLN A 1 82 ? -7.959 0.662 -13.324 1.00 92.81 82 GLN A O 1
ATOM 589 N N . ALA A 1 83 ? -9.845 -0.193 -12.464 1.00 94.81 83 ALA A N 1
ATOM 590 C CA . ALA A 1 83 ? -10.616 1.048 -12.563 1.00 94.81 83 ALA A CA 1
ATOM 591 C C . ALA A 1 83 ? -10.107 2.157 -11.623 1.00 94.81 83 ALA A C 1
ATOM 593 O O . ALA A 1 83 ? -10.259 3.334 -11.935 1.00 94.81 83 ALA A O 1
ATOM 594 N N . ARG A 1 84 ? -9.504 1.797 -10.478 1.00 91.88 84 ARG A N 1
ATOM 595 C CA . ARG A 1 84 ? -9.015 2.760 -9.472 1.00 91.88 84 ARG A CA 1
ATOM 596 C C . ARG A 1 84 ? -7.524 3.092 -9.590 1.00 91.88 84 ARG A C 1
ATOM 598 O O . ARG A 1 84 ? -7.121 4.182 -9.199 1.00 91.88 84 ARG A O 1
ATOM 605 N N . TYR A 1 85 ? -6.711 2.162 -10.092 1.00 92.50 85 TYR A N 1
ATOM 606 C CA . TYR A 1 85 ? -5.246 2.261 -10.083 1.00 92.50 85 TYR A CA 1
ATOM 607 C C . TYR A 1 85 ? -4.591 1.969 -11.444 1.00 92.50 85 TYR A C 1
ATOM 609 O O . TYR A 1 85 ? -3.365 1.977 -11.534 1.00 92.50 85 TYR A O 1
ATOM 617 N N . GLY A 1 86 ? -5.365 1.719 -12.507 1.00 92.75 86 GLY A N 1
ATOM 618 C CA . GLY A 1 86 ? -4.853 1.273 -13.809 1.00 92.75 86 GLY A CA 1
ATOM 619 C C . GLY A 1 86 ? -3.781 2.178 -14.424 1.00 92.75 86 GLY A C 1
ATOM 620 O O . GLY A 1 86 ? -2.785 1.670 -14.932 1.00 92.75 86 GLY A O 1
ATOM 621 N N . GLU A 1 87 ? -3.929 3.500 -14.312 1.00 94.31 87 GLU A N 1
ATOM 622 C CA . GLU A 1 87 ? -2.935 4.478 -14.789 1.00 94.31 87 GLU A CA 1
ATOM 623 C C . GLU A 1 87 ? -1.606 4.370 -14.022 1.00 94.31 87 GLU A C 1
ATOM 625 O O . GLU A 1 87 ? -0.536 4.315 -14.625 1.00 94.31 87 GLU A O 1
ATOM 630 N N . LEU A 1 88 ? -1.667 4.244 -12.691 1.00 91.75 88 LEU A N 1
ATOM 631 C CA . LEU A 1 88 ? -0.488 4.059 -11.834 1.00 91.75 88 LEU A CA 1
ATOM 632 C C . LEU A 1 88 ? 0.193 2.704 -12.075 1.00 91.75 88 LEU A C 1
ATOM 634 O O . LEU A 1 88 ? 1.413 2.592 -11.963 1.00 91.75 88 LEU A O 1
ATOM 638 N N . LEU A 1 89 ? -0.581 1.671 -12.421 1.00 90.50 89 LEU A N 1
ATOM 639 C CA . LEU A 1 89 ? -0.049 0.356 -12.776 1.00 90.50 89 LEU A CA 1
ATOM 640 C C . LEU A 1 89 ? 0.600 0.349 -14.166 1.00 90.50 89 LEU A C 1
ATOM 642 O O . LEU A 1 89 ? 1.626 -0.310 -14.334 1.00 90.50 89 LEU A O 1
ATOM 646 N N . ALA A 1 90 ? 0.060 1.108 -15.124 1.00 89.75 90 ALA A N 1
ATOM 647 C CA . ALA A 1 90 ? 0.663 1.318 -16.441 1.00 89.75 90 ALA A CA 1
ATOM 648 C C . ALA A 1 90 ? 1.944 2.173 -16.376 1.00 89.75 90 ALA A C 1
ATOM 650 O O . ALA A 1 90 ? 2.879 1.932 -17.133 1.00 89.75 90 ALA A O 1
ATOM 651 N N . ALA A 1 91 ? 2.024 3.120 -15.435 1.00 92.19 91 ALA A N 1
ATOM 652 C CA . ALA A 1 91 ? 3.195 3.973 -15.208 1.00 92.19 91 ALA A CA 1
ATOM 653 C C . ALA A 1 91 ? 4.362 3.286 -14.458 1.00 92.19 91 ALA A C 1
ATOM 655 O O . ALA A 1 91 ? 5.364 3.933 -14.147 1.00 92.19 91 ALA A O 1
ATOM 656 N N . ARG A 1 92 ? 4.263 1.986 -14.139 1.00 86.94 92 ARG A N 1
ATOM 657 C CA . ARG A 1 92 ? 5.336 1.242 -13.460 1.00 86.94 92 ARG A CA 1
ATOM 658 C C . ARG A 1 92 ? 6.571 1.089 -14.366 1.00 86.94 92 ARG A C 1
ATOM 660 O O . ARG A 1 92 ? 6.431 0.588 -15.480 1.00 86.94 92 ARG A O 1
ATOM 667 N N . PRO A 1 93 ? 7.788 1.406 -13.879 1.00 87.81 93 PRO A N 1
ATOM 668 C CA . PRO A 1 93 ? 9.022 1.108 -14.602 1.00 87.81 93 PRO A CA 1
ATOM 669 C C . PRO A 1 93 ? 9.169 -0.389 -14.938 1.00 87.81 93 PRO A C 1
ATOM 671 O O . PRO A 1 93 ? 8.692 -1.240 -14.173 1.00 87.81 93 PRO A O 1
ATOM 674 N N . PRO A 1 94 ? 9.865 -0.738 -16.037 1.00 82.69 94 PRO A N 1
ATOM 675 C CA . PRO A 1 94 ? 10.217 -2.125 -16.328 1.00 82.69 94 PRO A CA 1
ATOM 676 C C . PRO A 1 94 ? 11.096 -2.712 -15.212 1.00 82.69 94 PRO A C 1
ATOM 678 O O . PRO A 1 94 ? 11.883 -2.005 -14.579 1.00 82.69 94 PRO A O 1
ATOM 681 N N . ARG A 1 95 ? 10.978 -4.026 -14.974 1.00 81.56 95 ARG A N 1
ATOM 682 C CA . ARG A 1 95 ? 11.838 -4.737 -14.012 1.00 81.56 95 ARG A CA 1
ATOM 683 C C . ARG A 1 95 ? 13.311 -4.637 -14.464 1.00 81.56 95 ARG A C 1
ATOM 685 O O . ARG A 1 95 ? 13.569 -4.812 -15.656 1.00 81.56 95 ARG A O 1
ATOM 692 N N . PRO A 1 96 ? 14.273 -4.389 -13.554 1.00 85.94 96 PRO A N 1
ATOM 693 C CA . PRO A 1 96 ? 15.688 -4.360 -13.909 1.00 85.94 96 PRO A CA 1
ATOM 694 C C . PRO A 1 96 ? 16.153 -5.739 -14.393 1.00 85.94 96 PRO A C 1
ATOM 696 O O . PRO A 1 96 ? 15.763 -6.764 -13.835 1.00 85.94 96 PRO A O 1
ATOM 699 N N . MET A 1 97 ? 17.005 -5.753 -15.418 1.00 84.69 97 MET A N 1
ATOM 700 C CA . MET A 1 97 ? 17.621 -6.964 -15.960 1.00 84.69 97 MET A CA 1
ATOM 701 C C . MET A 1 97 ? 19.107 -6.973 -15.602 1.00 84.69 97 MET A C 1
ATOM 703 O O . MET A 1 97 ? 19.827 -6.024 -15.910 1.00 84.69 97 MET A O 1
ATOM 707 N N . THR A 1 98 ? 19.566 -8.037 -14.946 1.00 88.69 98 THR A N 1
ATOM 708 C CA . THR A 1 98 ? 20.970 -8.213 -14.553 1.00 88.69 98 THR A CA 1
ATOM 709 C C . THR A 1 98 ? 21.615 -9.276 -15.430 1.00 88.69 98 THR A C 1
ATOM 711 O O . THR A 1 98 ? 21.106 -10.389 -15.529 1.00 88.69 98 THR A O 1
ATOM 714 N N . PHE A 1 99 ? 22.756 -8.943 -16.032 1.00 90.88 99 PHE A N 1
ATOM 715 C CA . PHE A 1 99 ? 23.540 -9.855 -16.861 1.00 90.88 99 PHE A CA 1
ATOM 716 C C . PHE A 1 99 ? 24.903 -10.087 -16.205 1.00 90.88 99 PHE A C 1
ATOM 718 O O . PHE A 1 99 ? 25.668 -9.143 -16.012 1.00 90.88 99 PHE A O 1
ATOM 725 N N . THR A 1 100 ? 25.216 -11.337 -15.866 1.00 90.75 100 THR A N 1
ATOM 726 C CA . THR A 1 100 ? 26.548 -11.728 -15.385 1.00 90.75 100 THR A CA 1
ATOM 727 C C . THR A 1 100 ? 27.372 -12.208 -16.572 1.00 90.75 100 THR A C 1
ATOM 729 O O . THR A 1 100 ? 27.074 -13.247 -17.156 1.00 90.75 100 THR A O 1
ATOM 732 N N . ILE A 1 101 ? 28.398 -11.441 -16.941 1.00 92.12 101 ILE A N 1
ATOM 733 C CA . ILE A 1 101 ? 29.317 -11.785 -18.029 1.00 92.12 101 ILE A CA 1
ATOM 734 C C . ILE A 1 101 ? 30.532 -12.484 -17.421 1.00 92.12 101 ILE A C 1
ATOM 736 O O . ILE A 1 101 ? 31.237 -11.901 -16.597 1.00 92.12 101 ILE A O 1
ATOM 740 N N . PHE A 1 102 ? 30.769 -13.729 -17.826 1.00 88.06 102 PHE A N 1
ATOM 741 C CA . PHE A 1 102 ? 31.956 -14.491 -17.447 1.00 88.06 102 PHE A CA 1
ATOM 742 C C . PHE A 1 102 ? 33.019 -14.373 -18.540 1.00 88.06 102 PHE A C 1
ATOM 744 O O . PHE A 1 102 ? 32.714 -14.521 -19.722 1.00 88.06 102 PHE A O 1
ATOM 751 N N . PHE A 1 103 ? 34.267 -14.152 -18.133 1.00 88.19 103 PHE A N 1
ATOM 752 C CA . PHE A 1 103 ? 35.434 -14.172 -19.010 1.00 88.19 103 PHE A CA 1
ATOM 753 C C . PHE A 1 103 ? 36.317 -15.354 -18.608 1.00 88.19 103 PHE A C 1
ATOM 755 O O . PHE A 1 103 ? 36.696 -15.470 -17.443 1.00 88.19 103 PHE A O 1
ATOM 762 N N . SER A 1 104 ? 36.623 -16.235 -19.559 1.00 76.50 104 SER A N 1
ATOM 763 C CA . SER A 1 104 ? 37.614 -17.299 -19.390 1.00 76.50 104 SER A CA 1
ATOM 764 C C . SER A 1 104 ? 39.019 -16.780 -19.691 1.00 76.50 104 SER A C 1
ATOM 766 O O . SER A 1 104 ? 39.194 -15.996 -20.626 1.00 76.50 104 SER A O 1
ATOM 768 N N . VAL A 1 105 ? 39.998 -17.285 -18.942 1.00 62.66 105 VAL A N 1
ATOM 769 C CA . VAL A 1 105 ? 41.424 -17.302 -19.310 1.00 62.66 105 VAL A CA 1
ATOM 770 C C . VAL A 1 105 ? 41.822 -18.699 -19.772 1.00 62.66 105 VAL A C 1
ATOM 772 O O . VAL A 1 105 ? 41.155 -19.656 -19.314 1.00 62.66 105 VAL A O 1
#

Organism: NCBI:txid2777537

Sequence (105 aa):
MKAAIRRHGLASGAAFAALVFLAGCSTPPDRIILLPDPEGKVGKVIVHSATGEQTIDKAYAEADVTKGGAIEKTVGSQSTVQARYGELLAARPPRPMTFTIFFSV

Radius of gyration: 22.5 Å; chains: 1; bounding box: 54×55×43 Å